Protein AF-A0A9E8MWH6-F1 (afdb_monomer_lite)

Foldseek 3Di:
DDDDDDDDDDDDDDDDDDDDDPPPPPPPPPVPLPCCVVLDPPADALDDDDPVFPRNKHWDQAQVHPVVSVVVQVVQCVVCVVVVHDRFNETEIDDPVLGQPDWDDDPSRHIYHYNSVVVVVVVVVVVVVVPPPDDDPPDPPDD

Organism: NCBI:txid2980107

Radius of gyration: 21.12 Å; chains: 1; bounding box: 57×51×48 Å

Secondary structure (DSSP, 8-state):
-----------------------------GGGS--GGGG-TT--TT-B--TTS-TT-EEES-SSSHHHHHHHHHHHHHHHHHTT-PPPPEEEEE-TTS----EEEETTTEEEEEHHHHHHHHHHHHHTTSS--S---------

pLDDT: mean 70.82, std 21.41, range [34.12, 95.38]

Structure (mmCIF, N/CA/C/O backbone):
data_AF-A0A9E8MWH6-F1
#
_entry.id   AF-A0A9E8MWH6-F1
#
loop_
_atom_site.group_PDB
_atom_site.id
_atom_site.type_symbol
_atom_site.label_atom_id
_atom_site.label_alt_id
_atom_site.label_comp_id
_atom_site.label_asym_id
_atom_site.label_entity_id
_atom_site.label_seq_id
_atom_site.pdbx_PDB_ins_code
_atom_site.Cartn_x
_atom_site.Cartn_y
_atom_site.Cartn_z
_atom_site.occupancy
_atom_site.B_iso_or_equiv
_atom_site.auth_seq_id
_atom_site.auth_comp_id
_atom_site.auth_asym_id
_atom_site.auth_atom_id
_atom_site.pdbx_PDB_model_num
ATOM 1 N N . MET A 1 1 ? -45.956 -26.053 -21.101 1.00 41.81 1 MET A N 1
ATOM 2 C CA . MET A 1 1 ? -44.596 -25.684 -21.552 1.00 41.81 1 MET A CA 1
ATOM 3 C C . MET A 1 1 ? -44.661 -24.277 -22.126 1.00 41.81 1 MET A C 1
ATOM 5 O O . MET A 1 1 ? -45.476 -24.113 -23.020 1.00 41.81 1 MET A O 1
ATOM 9 N N . PHE A 1 2 ? -43.825 -23.358 -21.596 1.00 51.50 2 PHE A N 1
ATOM 10 C CA . PHE A 1 2 ? -43.509 -21.974 -22.045 1.00 51.50 2 PHE A CA 1
ATOM 11 C C . PHE A 1 2 ? -44.711 -21.006 -22.147 1.00 51.50 2 PHE A C 1
ATOM 13 O O . PHE A 1 2 ? -45.752 -21.386 -22.651 1.00 51.50 2 PHE A O 1
ATOM 20 N N . THR A 1 3 ? -44.757 -19.763 -21.656 1.00 47.53 3 THR A N 1
ATOM 21 C CA . THR A 1 3 ? -43.844 -18.628 -21.349 1.00 47.53 3 THR A CA 1
ATOM 22 C C . THR A 1 3 ? -44.750 -17.590 -20.629 1.00 47.53 3 THR A C 1
ATOM 24 O O . THR A 1 3 ? -45.963 -17.685 -20.761 1.00 47.53 3 THR A O 1
ATOM 27 N N . GLY A 1 4 ? -44.347 -16.561 -19.886 1.00 52.53 4 GLY A N 1
ATOM 28 C CA . GLY A 1 4 ? -43.085 -15.862 -19.701 1.00 52.53 4 GLY A CA 1
ATOM 29 C C . GLY A 1 4 ? -43.303 -14.704 -18.705 1.00 52.53 4 GLY A C 1
ATOM 30 O O . GLY A 1 4 ? -44.433 -14.316 -18.411 1.00 52.53 4 GLY A O 1
ATOM 31 N N . LEU A 1 5 ? -42.197 -14.215 -18.155 1.00 63.75 5 LEU A N 1
ATOM 32 C CA . LEU A 1 5 ? -42.084 -13.164 -17.143 1.00 63.75 5 LEU A CA 1
ATOM 33 C C . LEU A 1 5 ? -42.105 -11.769 -17.803 1.00 63.75 5 LEU A C 1
ATOM 35 O O . LEU A 1 5 ? -41.472 -11.600 -18.842 1.00 63.75 5 LEU A O 1
ATOM 39 N N . LEU A 1 6 ? -42.711 -10.757 -17.171 1.00 58.94 6 LEU A N 1
ATOM 40 C CA . LEU A 1 6 ? -42.321 -9.355 -17.387 1.00 58.94 6 LEU A CA 1
ATOM 41 C C . LEU A 1 6 ? -42.614 -8.524 -16.126 1.00 58.94 6 LEU A C 1
ATOM 43 O O . LEU A 1 6 ? -43.741 -8.098 -15.894 1.00 58.94 6 LEU A O 1
ATOM 47 N N . ALA A 1 7 ? -41.596 -8.319 -15.291 1.00 59.44 7 ALA A N 1
ATOM 48 C CA . ALA A 1 7 ? -41.631 -7.328 -14.220 1.00 59.44 7 ALA A CA 1
ATOM 49 C C . ALA A 1 7 ? -41.009 -6.029 -14.755 1.00 59.44 7 ALA A C 1
ATOM 51 O O . ALA A 1 7 ? -39.822 -5.994 -15.074 1.00 59.44 7 ALA A O 1
ATOM 52 N N . MET A 1 8 ? -41.820 -4.978 -14.897 1.00 60.44 8 MET A N 1
ATOM 53 C CA . MET A 1 8 ? -41.352 -3.627 -15.216 1.00 60.44 8 MET A CA 1
ATOM 54 C C . MET A 1 8 ? -40.751 -3.000 -13.957 1.00 60.44 8 MET A C 1
ATOM 56 O O . MET A 1 8 ? -41.469 -2.692 -13.009 1.00 60.44 8 MET A O 1
ATOM 60 N N . ALA A 1 9 ? -39.433 -2.806 -13.954 1.00 63.12 9 ALA A N 1
ATOM 61 C CA . ALA A 1 9 ? -38.762 -1.946 -12.990 1.00 63.12 9 ALA A CA 1
ATOM 62 C C . ALA A 1 9 ? -38.887 -0.490 -13.465 1.00 63.12 9 ALA A C 1
ATOM 64 O O . ALA A 1 9 ? -38.355 -0.123 -14.512 1.00 63.12 9 ALA A O 1
ATOM 65 N N . THR A 1 10 ? -39.618 0.338 -12.723 1.00 57.28 10 THR A N 1
ATOM 66 C CA . THR A 1 10 ? -39.636 1.790 -12.923 1.00 57.28 10 THR A CA 1
ATOM 67 C C . THR A 1 10 ? -38.414 2.395 -12.242 1.00 57.28 10 THR A C 1
ATOM 69 O O . THR A 1 10 ? -38.295 2.337 -11.019 1.00 57.28 10 THR A O 1
ATOM 72 N N . PHE A 1 11 ? -37.506 2.982 -13.020 1.00 63.00 11 PHE A N 1
ATOM 73 C CA . PHE A 1 11 ? -36.433 3.813 -12.482 1.00 63.00 11 PHE A CA 1
ATOM 74 C C . PHE A 1 11 ? -37.028 5.154 -12.035 1.00 63.00 11 PHE A C 1
ATOM 76 O O . PHE A 1 11 ? -37.511 5.926 -12.863 1.00 63.00 11 PHE A O 1
ATOM 83 N N . PHE A 1 12 ? -37.015 5.428 -10.730 1.00 53.59 12 PHE A N 1
ATOM 84 C CA . PHE A 1 12 ? -37.218 6.781 -10.220 1.00 53.59 12 PHE A CA 1
ATOM 85 C C . PHE A 1 12 ? -35.949 7.588 -10.513 1.00 53.59 12 PHE A C 1
ATOM 87 O O . PHE A 1 12 ? -34.872 7.263 -10.019 1.00 53.59 12 PHE A O 1
ATOM 94 N N . SER A 1 13 ? -36.075 8.617 -11.348 1.00 42.00 13 SER A N 1
ATOM 95 C CA . SER A 1 13 ? -35.039 9.630 -11.538 1.00 42.00 13 SER A CA 1
ATOM 96 C C . SER A 1 13 ? -35.136 10.612 -10.371 1.00 42.00 13 SER A C 1
ATOM 98 O O . SER A 1 13 ? -36.096 11.376 -10.301 1.00 42.00 13 SER A O 1
ATOM 100 N N . CYS A 1 14 ? -34.183 10.582 -9.438 1.00 42.25 14 CYS A N 1
ATOM 101 C CA . CYS A 1 14 ? -34.031 11.649 -8.447 1.00 42.25 14 CYS A CA 1
ATOM 102 C C . CYS A 1 14 ? -33.482 12.892 -9.158 1.00 42.25 14 CYS A C 1
ATOM 104 O O . CYS A 1 14 ? -32.347 12.877 -9.630 1.00 42.25 14 CYS A O 1
ATOM 106 N N . SER A 1 15 ? -34.288 13.952 -9.261 1.00 49.56 15 SER A N 1
ATOM 107 C CA . SER A 1 15 ? -33.778 15.292 -9.548 1.00 49.56 15 SER A CA 1
ATOM 108 C C . SER A 1 15 ? -33.135 15.826 -8.275 1.00 49.56 15 SER A C 1
ATOM 110 O O . SER A 1 15 ? -33.813 15.938 -7.254 1.00 49.56 15 SER A O 1
ATOM 112 N N . ASN A 1 16 ? -31.844 16.130 -8.327 1.00 42.22 16 ASN A N 1
ATOM 113 C CA . ASN A 1 16 ? -31.179 16.830 -7.240 1.00 42.22 16 ASN A CA 1
ATOM 114 C C . ASN A 1 16 ? -31.405 18.330 -7.455 1.00 42.22 16 ASN A C 1
ATOM 116 O O . ASN A 1 16 ? -30.918 18.887 -8.437 1.00 42.22 16 ASN A O 1
ATOM 120 N N . GLU A 1 17 ? -32.194 18.950 -6.580 1.00 46.94 17 GLU A N 1
ATOM 121 C CA . GLU A 1 17 ? -32.154 20.397 -6.382 1.00 46.94 17 GLU A CA 1
ATOM 122 C C . GLU A 1 17 ? -30.800 20.738 -5.745 1.00 46.94 17 GLU A C 1
ATOM 124 O O . GLU A 1 17 ? -30.326 20.045 -4.843 1.00 46.94 17 GLU A O 1
ATOM 129 N N . GLU A 1 18 ? -30.138 21.747 -6.301 1.00 48.38 18 GLU A N 1
ATOM 130 C CA . GLU A 1 18 ? -28.810 22.204 -5.905 1.00 48.38 18 GLU A CA 1
ATOM 131 C C . GLU A 1 18 ? -28.882 22.873 -4.523 1.00 48.38 18 GLU A C 1
ATOM 133 O O . GLU A 1 18 ? -29.348 24.004 -4.394 1.00 48.38 18 GLU A O 1
ATOM 138 N N . GLU A 1 19 ? -28.405 22.183 -3.486 1.00 40.81 19 GLU A N 1
ATOM 139 C CA . GLU A 1 19 ? -27.932 22.832 -2.263 1.00 40.81 19 GLU A CA 1
ATOM 140 C C . GLU A 1 19 ? -26.406 22.932 -2.328 1.00 40.81 19 GLU A C 1
ATOM 142 O O . GLU A 1 19 ? -25.675 21.944 -2.250 1.00 40.81 19 GLU A O 1
ATOM 147 N N . ASP A 1 20 ? -25.960 24.167 -2.530 1.00 35.25 20 ASP A N 1
ATOM 148 C CA . ASP A 1 20 ? -24.577 24.613 -2.638 1.00 35.25 20 ASP A CA 1
ATOM 149 C C . ASP A 1 20 ? -23.868 24.415 -1.283 1.00 35.25 20 ASP A C 1
ATOM 151 O O . ASP A 1 20 ? -23.942 25.253 -0.379 1.00 35.25 20 ASP A O 1
ATOM 155 N N . MET A 1 21 ? -23.233 23.256 -1.092 1.00 34.19 21 MET A N 1
ATOM 156 C CA . MET A 1 21 ? -22.397 22.995 0.077 1.00 34.19 21 MET A CA 1
ATOM 157 C C . MET A 1 21 ? -20.952 23.314 -0.290 1.00 34.19 21 MET A C 1
ATOM 159 O O . MET A 1 21 ? -20.282 22.549 -0.978 1.00 34.19 21 MET A O 1
ATOM 163 N N . VAL A 1 22 ? -20.486 24.469 0.181 1.00 37.59 22 VAL A N 1
ATOM 164 C CA . VAL A 1 22 ? -19.090 24.905 0.111 1.00 37.59 22 VAL A CA 1
ATOM 165 C C . VAL A 1 22 ? -18.204 23.803 0.701 1.00 37.59 22 VAL A C 1
ATOM 167 O O . VAL A 1 22 ? -18.131 23.635 1.920 1.00 37.59 22 VAL A O 1
ATOM 170 N N . VAL A 1 23 ? -17.545 23.025 -0.159 1.00 39.03 23 VAL A N 1
ATOM 171 C CA . VAL A 1 23 ? -16.512 22.078 0.259 1.00 39.03 23 VAL A CA 1
ATOM 172 C C . VAL A 1 23 ? -15.286 22.912 0.598 1.00 39.03 23 VAL A C 1
ATOM 174 O O . VAL A 1 23 ? -14.520 23.306 -0.280 1.00 39.03 23 VAL A O 1
ATOM 177 N N . GLU A 1 24 ? -15.112 23.226 1.882 1.00 35.12 24 GLU A N 1
ATOM 178 C CA . GLU A 1 24 ? -13.822 23.705 2.355 1.00 35.12 24 GLU A CA 1
ATOM 179 C C . GLU A 1 24 ? -12.770 22.650 2.012 1.00 35.12 24 GLU A C 1
ATOM 181 O O . GLU A 1 24 ? -12.822 21.500 2.467 1.00 35.12 24 GLU A O 1
ATOM 186 N N . GLU A 1 25 ? -11.825 23.072 1.178 1.00 39.16 25 GLU A N 1
ATOM 187 C CA . GLU A 1 25 ? -10.599 22.376 0.832 1.00 39.16 25 GLU A CA 1
ATOM 188 C C . GLU A 1 25 ? -9.771 22.230 2.116 1.00 39.16 25 GLU A C 1
ATOM 190 O O . GLU A 1 25 ? -8.865 23.007 2.425 1.00 39.16 25 GLU A O 1
ATOM 195 N N . ASN A 1 26 ? -10.151 21.248 2.934 1.00 36.28 26 ASN A N 1
ATOM 196 C CA . ASN A 1 26 ? -9.404 20.859 4.110 1.00 36.28 26 ASN A CA 1
ATOM 197 C C . ASN A 1 26 ? -8.065 20.329 3.610 1.00 36.28 26 ASN A C 1
ATOM 199 O O . ASN A 1 26 ? -7.946 19.176 3.193 1.00 36.28 26 ASN A O 1
ATOM 203 N N . ASN A 1 27 ? -7.062 21.204 3.643 1.00 39.31 27 ASN A N 1
ATOM 204 C CA . ASN A 1 27 ? -5.659 20.843 3.676 1.00 39.31 27 ASN A CA 1
ATOM 205 C C . ASN A 1 27 ? -5.490 19.834 4.815 1.00 39.31 27 ASN A C 1
ATOM 207 O O . ASN A 1 27 ? -5.332 20.207 5.978 1.00 39.31 27 ASN A O 1
ATOM 211 N N . VAL A 1 28 ? -5.592 18.543 4.491 1.00 42.50 28 VAL A N 1
ATOM 212 C CA . VAL A 1 28 ? -5.255 17.466 5.412 1.00 42.50 28 VAL A CA 1
ATOM 213 C C . VAL A 1 28 ? -3.755 17.585 5.623 1.00 42.50 28 VAL A C 1
ATOM 215 O O . VAL A 1 28 ? -2.955 17.126 4.810 1.00 42.50 28 VAL A O 1
ATOM 218 N N . SER A 1 29 ? -3.376 18.291 6.687 1.00 34.16 29 SER A N 1
ATOM 219 C CA . SER A 1 29 ? -2.002 18.350 7.153 1.00 34.16 29 SER A CA 1
ATOM 220 C C . SER A 1 29 ? -1.469 16.925 7.248 1.00 34.16 29 SER A C 1
ATOM 222 O O . SER A 1 29 ? -2.109 16.055 7.844 1.00 34.16 29 SER A O 1
ATOM 224 N N . ALA A 1 30 ? -0.274 16.704 6.702 1.00 43.47 30 ALA A N 1
ATOM 225 C CA . ALA A 1 30 ? 0.479 15.461 6.855 1.00 43.47 30 ALA A CA 1
ATOM 226 C C . ALA A 1 30 ? 0.673 15.052 8.337 1.00 43.47 30 ALA A C 1
ATOM 228 O O . ALA A 1 30 ? 1.012 13.913 8.615 1.00 43.47 30 ALA A O 1
ATOM 229 N N . ASP A 1 31 ? 0.379 15.938 9.293 1.00 34.12 31 ASP A N 1
ATOM 230 C CA . ASP A 1 31 ? 0.298 15.657 10.734 1.00 34.12 31 ASP A CA 1
ATOM 231 C C . ASP A 1 31 ? -0.839 14.709 11.150 1.00 34.12 31 ASP A C 1
ATOM 233 O O . ASP A 1 31 ? -0.837 14.203 12.269 1.00 34.12 31 ASP A O 1
ATOM 237 N N . LYS A 1 32 ? -1.822 14.452 10.278 1.00 39.38 32 LYS A N 1
ATOM 238 C CA . LYS A 1 32 ? -2.83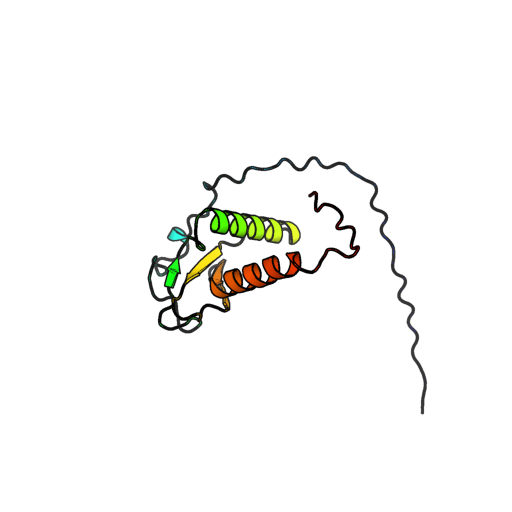1 13.399 10.487 1.00 39.38 32 LYS A CA 1
ATOM 239 C C . LYS A 1 32 ? -2.525 12.123 9.708 1.00 39.38 32 LYS A C 1
ATOM 241 O O . LYS A 1 32 ? -3.402 11.266 9.578 1.00 39.38 32 LYS A O 1
ATOM 246 N N . LEU A 1 33 ? -1.290 11.977 9.217 1.00 43.41 33 LEU A N 1
ATOM 247 C CA . LEU A 1 33 ? -0.731 10.657 8.964 1.00 43.41 33 LEU A CA 1
ATOM 248 C C . LEU A 1 33 ? -0.727 9.954 10.310 1.00 43.41 33 LEU A C 1
ATOM 250 O O . LEU A 1 33 ? 0.089 10.249 11.177 1.00 43.41 33 LEU A O 1
ATOM 254 N N . TYR A 1 34 ? -1.749 9.123 10.505 1.00 48.69 34 TYR A N 1
ATOM 255 C CA . TYR A 1 34 ? -1.892 8.251 11.653 1.00 48.69 34 TYR A CA 1
ATOM 256 C C . TYR A 1 34 ? -0.517 7.707 12.035 1.00 48.69 34 TYR A C 1
ATOM 258 O O . TYR A 1 34 ? 0.259 7.326 11.159 1.00 48.69 34 TYR A O 1
ATOM 266 N N . ASP A 1 35 ? -0.227 7.689 13.331 1.00 47.97 35 ASP A N 1
ATOM 267 C CA . ASP A 1 35 ? 0.952 7.040 13.882 1.00 47.97 35 ASP A CA 1
ATOM 268 C C . ASP A 1 35 ? 0.855 5.536 13.588 1.00 47.97 35 ASP A C 1
ATOM 270 O O . ASP A 1 35 ? 0.406 4.745 14.410 1.00 47.97 35 ASP A O 1
ATOM 274 N N . ILE A 1 36 ? 1.185 5.138 12.360 1.00 49.03 36 ILE A N 1
ATOM 275 C CA . ILE A 1 36 ? 1.185 3.750 11.912 1.00 49.03 36 ILE A CA 1
ATOM 276 C C . ILE A 1 36 ? 2.338 2.993 12.611 1.00 49.03 36 ILE A C 1
ATOM 278 O O . ILE A 1 36 ? 2.271 1.773 12.736 1.00 49.03 36 ILE A O 1
ATOM 282 N N . HIS A 1 37 ? 3.312 3.693 13.219 1.00 45.41 37 HIS A N 1
ATOM 283 C CA . HIS A 1 37 ? 4.228 3.068 14.179 1.00 45.41 37 HIS A CA 1
ATOM 284 C C . HIS A 1 37 ? 3.499 2.552 15.430 1.00 45.41 37 HIS A C 1
ATOM 286 O O . HIS A 1 37 ? 3.939 1.569 16.019 1.00 45.41 37 HIS A O 1
ATOM 292 N N . SER A 1 38 ? 2.353 3.133 15.799 1.00 49.28 38 SER A N 1
ATOM 293 C CA . SER A 1 38 ? 1.476 2.606 16.853 1.00 49.28 38 SER A CA 1
ATOM 294 C C . SER A 1 38 ? 0.661 1.377 16.410 1.00 49.28 38 SER A C 1
ATOM 296 O O . SER A 1 38 ? 0.130 0.657 17.254 1.00 49.28 38 SER A O 1
ATOM 298 N N . PHE A 1 39 ? 0.561 1.090 15.101 1.00 53.19 39 PHE A N 1
ATOM 299 C CA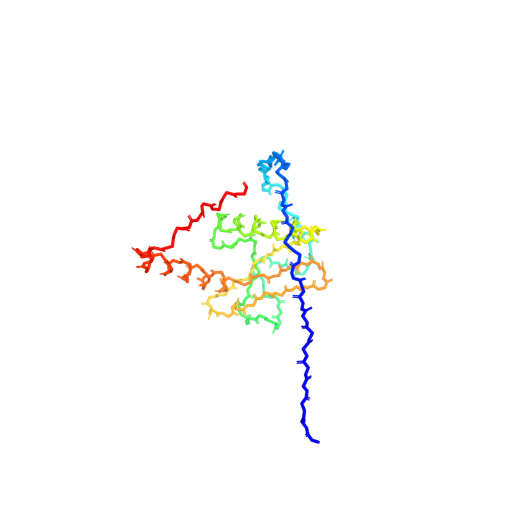 . PHE A 1 39 ? -0.325 0.039 14.571 1.00 53.19 39 PHE A CA 1
ATOM 300 C C . PHE A 1 39 ? 0.215 -1.387 14.694 1.00 53.19 39 PHE A C 1
ATOM 302 O O . PHE A 1 39 ? -0.545 -2.346 14.507 1.00 53.19 39 PHE A O 1
ATOM 309 N N . ASN A 1 40 ? 1.492 -1.572 15.035 1.00 50.50 40 ASN A N 1
ATOM 310 C CA . ASN A 1 40 ? 2.000 -2.884 15.415 1.00 50.50 40 ASN A CA 1
ATOM 311 C C . ASN A 1 40 ? 3.404 -2.834 16.018 1.00 50.50 40 ASN A C 1
ATOM 313 O O . ASN A 1 40 ? 4.327 -2.373 15.355 1.00 50.50 40 ASN A O 1
ATOM 317 N N . ASP A 1 41 ? 3.614 -3.488 17.163 1.00 53.84 41 ASP A N 1
ATOM 318 C CA . ASP A 1 41 ? 4.962 -3.831 17.653 1.00 53.84 41 ASP A CA 1
ATOM 319 C C . ASP A 1 41 ? 5.744 -4.751 16.676 1.00 53.84 41 ASP A C 1
ATOM 321 O O . ASP A 1 41 ? 6.952 -4.959 16.837 1.00 53.84 41 ASP A O 1
ATOM 325 N N . GLY A 1 42 ? 5.075 -5.320 15.660 1.00 55.88 42 GLY A N 1
ATOM 326 C CA . GLY A 1 42 ? 5.647 -6.251 14.683 1.00 55.88 42 GLY A CA 1
ATOM 327 C C . GLY A 1 42 ? 5.993 -5.684 13.300 1.00 55.88 42 GLY A C 1
ATOM 328 O O . GLY A 1 42 ? 6.825 -6.282 12.622 1.00 55.88 42 GLY A O 1
ATOM 329 N N . LEU A 1 43 ? 5.412 -4.556 12.870 1.00 63.41 43 LEU A N 1
ATOM 330 C CA . LEU A 1 43 ? 5.677 -3.983 11.543 1.00 63.41 43 LEU A CA 1
ATOM 331 C C . LEU A 1 43 ? 6.829 -2.993 11.643 1.00 63.41 43 LEU A C 1
ATOM 333 O O . LEU A 1 43 ? 6.691 -1.886 12.162 1.00 63.41 43 LEU A O 1
ATOM 337 N N . LYS A 1 44 ? 7.992 -3.418 11.157 1.00 67.25 44 LYS A N 1
ATOM 338 C CA . LYS A 1 44 ? 9.181 -2.575 11.093 1.00 67.25 44 LYS A CA 1
ATOM 339 C C . LYS A 1 44 ? 9.444 -2.187 9.653 1.00 67.25 44 LYS A C 1
ATOM 341 O O . LYS A 1 44 ? 9.337 -3.016 8.749 1.00 67.25 44 LYS A O 1
ATOM 346 N N . ASP A 1 45 ? 9.816 -0.931 9.472 1.00 73.00 45 ASP A N 1
ATOM 347 C CA . ASP A 1 45 ? 10.319 -0.441 8.198 1.00 73.00 45 ASP A CA 1
ATOM 348 C C . ASP A 1 45 ? 11.431 -1.365 7.676 1.00 73.00 45 ASP A C 1
ATOM 350 O O . ASP A 1 45 ? 12.269 -1.843 8.452 1.00 73.00 45 ASP A O 1
ATOM 354 N N . CYS A 1 46 ? 11.381 -1.672 6.380 1.00 77.06 46 CYS A N 1
ATOM 355 C CA . CYS A 1 46 ? 12.302 -2.571 5.685 1.00 77.06 46 CYS A CA 1
ATOM 356 C C . CYS A 1 46 ? 12.333 -4.028 6.202 1.00 77.06 46 CYS A C 1
ATOM 358 O O . CYS A 1 46 ? 13.295 -4.755 5.940 1.00 77.06 46 CYS A O 1
ATOM 360 N N . SER A 1 47 ? 11.309 -4.485 6.932 1.00 77.00 47 SER A N 1
ATOM 361 C CA . SER A 1 47 ? 11.197 -5.881 7.382 1.00 77.00 47 SER A CA 1
ATOM 362 C C . SER A 1 47 ? 10.260 -6.719 6.511 1.00 77.00 47 SER A C 1
ATOM 364 O O . SER A 1 47 ? 9.299 -6.201 5.942 1.00 77.00 47 SER A O 1
ATOM 366 N N . TYR A 1 48 ? 10.544 -8.025 6.433 1.00 86.00 48 TYR A N 1
ATOM 367 C CA . TYR A 1 48 ? 9.622 -9.011 5.868 1.00 86.00 48 TYR A CA 1
ATOM 368 C C . TYR A 1 48 ? 8.287 -8.990 6.617 1.00 86.00 48 TYR A C 1
ATOM 370 O O . TYR A 1 48 ? 8.267 -8.938 7.847 1.00 86.00 48 TYR A O 1
ATOM 378 N N . ILE A 1 49 ? 7.190 -9.072 5.865 1.00 87.88 49 ILE A N 1
ATOM 379 C CA . ILE A 1 49 ? 5.833 -8.908 6.390 1.00 87.88 49 ILE A CA 1
ATOM 380 C C . ILE A 1 49 ? 5.256 -10.259 6.823 1.00 87.88 49 ILE A C 1
ATOM 382 O O . ILE A 1 49 ? 5.162 -10.547 8.013 1.00 87.88 49 ILE A O 1
ATOM 386 N N . ASP A 1 50 ? 4.854 -11.089 5.856 1.00 89.25 50 ASP A N 1
ATOM 387 C CA . ASP A 1 50 ? 4.278 -12.417 6.060 1.00 89.25 50 ASP A CA 1
ATOM 388 C C . ASP A 1 50 ? 4.181 -13.195 4.731 1.00 89.25 50 ASP A C 1
ATOM 390 O O . ASP A 1 50 ? 4.577 -12.715 3.669 1.00 89.25 50 ASP A O 1
ATOM 394 N N . ASN A 1 51 ? 3.611 -14.403 4.792 1.00 90.19 51 ASN A N 1
ATOM 395 C CA . ASN A 1 51 ? 3.512 -15.328 3.659 1.00 90.19 51 ASN A CA 1
ATOM 396 C C . ASN A 1 51 ? 2.469 -14.938 2.590 1.00 90.19 51 ASN A C 1
ATOM 398 O O . ASN A 1 51 ? 2.301 -15.681 1.624 1.00 90.19 51 ASN A O 1
ATOM 402 N N . ASN A 1 52 ? 1.736 -13.834 2.761 1.00 89.50 52 ASN A N 1
ATOM 403 C CA . ASN A 1 52 ? 0.817 -13.311 1.747 1.00 89.50 52 ASN A CA 1
ATOM 404 C C . ASN A 1 52 ? 1.523 -12.391 0.738 1.00 89.50 52 ASN A C 1
ATOM 406 O O . ASN A 1 52 ? 0.915 -11.994 -0.260 1.00 89.50 52 ASN A O 1
ATOM 410 N N . TRP A 1 53 ? 2.787 -12.059 1.003 1.00 91.50 53 TRP A N 1
ATOM 411 C CA . TRP A 1 53 ? 3.649 -11.250 0.152 1.00 91.50 53 TRP A CA 1
ATOM 412 C C . TRP A 1 53 ? 4.828 -12.079 -0.364 1.00 91.50 53 TRP A C 1
ATOM 414 O O . TRP A 1 53 ? 5.108 -13.178 0.124 1.00 91.50 53 TRP A O 1
ATOM 424 N N . GLY A 1 54 ? 5.536 -11.567 -1.374 1.00 90.44 54 GLY A N 1
ATOM 425 C CA . GLY A 1 54 ? 6.788 -12.181 -1.809 1.00 90.44 54 GLY A CA 1
ATOM 426 C C . GLY A 1 54 ? 7.814 -12.242 -0.676 1.00 90.44 54 GLY A C 1
ATOM 427 O O . GLY A 1 54 ? 7.818 -11.417 0.231 1.00 90.44 54 GLY A O 1
ATOM 428 N N . GLN A 1 55 ? 8.732 -13.208 -0.737 1.00 89.12 55 GLN A N 1
ATOM 429 C CA . GLN A 1 55 ? 9.715 -13.441 0.335 1.00 89.12 55 GLN A CA 1
ATOM 430 C C . GLN A 1 55 ? 10.661 -12.257 0.588 1.00 89.12 55 GLN A C 1
ATOM 432 O O . GLN A 1 55 ? 11.232 -12.146 1.668 1.00 89.12 55 GLN A O 1
ATOM 437 N N . ASN A 1 56 ? 10.824 -11.384 -0.406 1.00 89.56 56 ASN A N 1
ATOM 438 C CA . ASN A 1 56 ? 11.648 -10.180 -0.318 1.00 89.56 56 ASN A CA 1
ATOM 439 C C . ASN A 1 56 ? 10.810 -8.911 -0.130 1.00 89.56 56 ASN A C 1
ATOM 441 O O . ASN A 1 56 ? 11.369 -7.816 -0.100 1.00 89.56 56 ASN A O 1
ATOM 445 N N . ALA A 1 57 ? 9.486 -9.050 -0.047 1.00 91.88 57 ALA A N 1
ATOM 446 C CA . ALA A 1 57 ? 8.604 -7.920 0.120 1.00 91.88 57 ALA A CA 1
ATOM 447 C C . ALA A 1 57 ? 8.768 -7.339 1.521 1.00 91.88 57 ALA A C 1
ATOM 449 O O . ALA A 1 57 ? 8.791 -8.072 2.517 1.00 91.88 57 ALA A O 1
ATOM 450 N N . TYR A 1 58 ? 8.874 -6.021 1.580 1.00 90.12 58 TYR A N 1
ATOM 451 C CA . TYR A 1 58 ? 9.074 -5.297 2.817 1.00 90.12 58 TYR A CA 1
ATOM 452 C C . TYR A 1 58 ? 8.117 -4.126 2.943 1.00 90.12 58 TYR A C 1
ATOM 454 O O . TYR A 1 5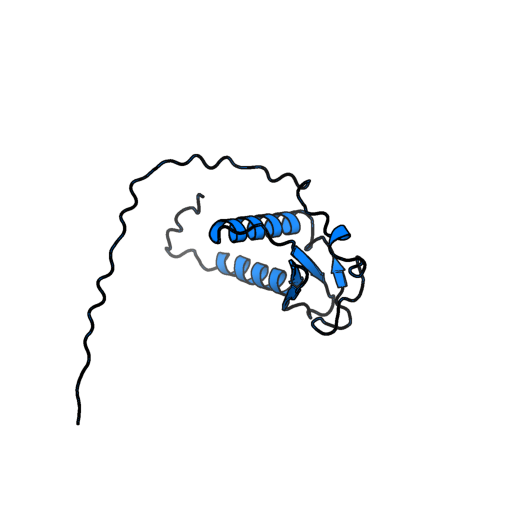8 ? 7.581 -3.592 1.972 1.00 90.12 58 TYR A O 1
ATOM 462 N N . TYR A 1 59 ? 7.907 -3.761 4.193 1.00 86.25 59 TYR A N 1
ATOM 463 C CA . TYR A 1 59 ? 7.037 -2.680 4.600 1.00 86.25 59 TYR A CA 1
ATOM 464 C C . TYR A 1 59 ? 7.732 -1.310 4.492 1.00 86.25 59 TYR A C 1
ATOM 466 O O . TYR A 1 59 ? 8.878 -1.194 4.924 1.00 86.25 59 TYR A O 1
ATOM 474 N N . ASP A 1 60 ? 7.026 -0.288 3.992 1.00 85.50 60 ASP A N 1
ATOM 475 C CA . ASP A 1 60 ? 7.445 1.127 3.980 1.00 85.50 60 ASP A CA 1
ATOM 476 C C . ASP A 1 60 ? 6.217 2.057 4.151 1.00 85.50 60 ASP A C 1
ATOM 478 O O . ASP A 1 60 ? 5.075 1.718 3.821 1.00 85.50 60 ASP A O 1
ATOM 482 N N . TYR A 1 61 ? 6.449 3.267 4.653 1.00 82.56 61 TYR A N 1
ATOM 483 C CA . TYR A 1 61 ? 5.457 4.342 4.754 1.00 82.56 61 TYR A CA 1
ATOM 484 C C . TYR A 1 61 ? 5.378 5.219 3.498 1.00 82.56 61 TYR A C 1
ATOM 486 O O . TYR A 1 61 ? 4.450 6.021 3.363 1.00 82.56 61 TYR A O 1
ATOM 494 N N . THR A 1 62 ? 6.338 5.093 2.581 1.00 86.50 62 THR A N 1
ATOM 495 C CA . THR A 1 62 ? 6.464 5.952 1.402 1.00 86.50 62 THR A CA 1
ATOM 496 C C . THR A 1 62 ? 6.231 5.180 0.108 1.00 86.50 62 THR A C 1
ATOM 498 O O . THR A 1 62 ? 7.045 4.366 -0.302 1.00 86.50 62 THR A O 1
ATOM 501 N N . MET A 1 63 ? 5.171 5.520 -0.625 1.00 88.62 63 MET A N 1
ATOM 502 C CA . MET A 1 63 ? 4.943 5.013 -1.976 1.00 88.62 63 MET A CA 1
ATOM 503 C C . MET A 1 63 ? 5.799 5.785 -2.980 1.00 88.62 63 MET A C 1
ATOM 505 O O . MET A 1 63 ? 5.401 6.876 -3.369 1.00 88.62 63 MET A O 1
ATOM 509 N N . VAL A 1 64 ? 6.907 5.218 -3.469 1.00 86.25 64 VAL A N 1
ATOM 510 C CA . VAL A 1 64 ? 7.814 5.795 -4.496 1.00 86.25 64 VAL A CA 1
ATOM 511 C C . VAL A 1 64 ? 8.485 7.116 -4.074 1.00 86.25 64 VAL A C 1
ATOM 513 O O . VAL A 1 64 ? 9.709 7.219 -4.079 1.00 86.25 64 VAL A O 1
ATOM 516 N N . ASN A 1 65 ? 7.709 8.147 -3.738 1.00 87.38 65 ASN A N 1
ATOM 517 C CA . ASN A 1 65 ? 8.102 9.364 -3.037 1.00 87.38 65 ASN A CA 1
ATOM 518 C C . ASN A 1 65 ? 6.886 10.009 -2.341 1.00 87.38 65 ASN A C 1
ATOM 520 O O . ASN A 1 65 ? 5.732 9.642 -2.558 1.00 87.38 65 ASN A O 1
ATOM 524 N N . GLN A 1 66 ? 7.143 11.054 -1.551 1.00 87.75 66 GLN A N 1
ATOM 525 C CA . GLN A 1 66 ? 6.119 11.730 -0.751 1.00 87.75 66 GLN A CA 1
ATOM 526 C C . GLN A 1 66 ? 4.913 12.242 -1.559 1.00 87.75 66 GLN A C 1
ATOM 528 O O . GLN A 1 66 ? 3.797 12.281 -1.044 1.00 87.75 66 GLN A O 1
ATOM 533 N N . THR A 1 67 ? 5.099 12.639 -2.821 1.00 89.56 67 THR A N 1
ATOM 534 C CA . THR A 1 67 ? 3.989 13.126 -3.648 1.00 89.56 67 THR A CA 1
ATOM 535 C C . THR A 1 67 ? 2.987 12.012 -3.935 1.00 89.56 67 THR A C 1
ATOM 537 O O . THR A 1 67 ? 1.782 12.229 -3.794 1.00 89.56 67 THR A O 1
ATOM 540 N N . GLN A 1 68 ? 3.459 10.820 -4.309 1.00 88.81 68 GLN A N 1
ATOM 541 C CA . GLN A 1 68 ? 2.568 9.686 -4.570 1.00 88.81 68 GLN A CA 1
ATOM 542 C C . GLN A 1 68 ? 1.975 9.122 -3.276 1.00 88.81 68 GLN A C 1
ATOM 544 O O . GLN A 1 68 ? 0.786 8.805 -3.248 1.00 88.81 68 GLN A O 1
ATOM 549 N N . THR A 1 69 ? 2.751 9.112 -2.192 1.00 89.06 69 THR A N 1
ATOM 550 C CA . THR A 1 69 ? 2.267 8.827 -0.835 1.00 89.06 69 THR A CA 1
ATOM 551 C C . THR A 1 69 ? 1.059 9.691 -0.469 1.00 89.06 69 THR A C 1
ATOM 553 O O . THR A 1 69 ? -0.024 9.177 -0.187 1.00 89.06 69 THR A O 1
ATOM 556 N N . ASN A 1 70 ? 1.205 11.017 -0.550 1.00 89.56 70 ASN A N 1
ATOM 557 C CA . ASN A 1 70 ? 0.137 11.957 -0.209 1.00 89.56 70 ASN A CA 1
ATOM 558 C C . ASN A 1 70 ? -1.077 11.795 -1.126 1.00 89.56 70 ASN A C 1
ATOM 560 O O . ASN A 1 70 ? -2.216 11.873 -0.668 1.00 89.56 70 ASN A O 1
ATOM 564 N N . PHE A 1 71 ? -0.848 11.543 -2.419 1.00 90.31 71 PHE A N 1
ATOM 565 C CA . PHE A 1 71 ? -1.930 11.258 -3.353 1.00 90.31 71 PHE A CA 1
ATOM 566 C C . PHE A 1 71 ? -2.755 10.048 -2.898 1.00 90.31 71 PHE A C 1
ATOM 568 O O . PHE A 1 71 ? -3.976 10.164 -2.796 1.00 90.31 71 PHE A O 1
ATOM 575 N N . LEU A 1 72 ? -2.116 8.918 -2.582 1.00 91.25 72 LEU A N 1
ATOM 576 C CA . LEU A 1 72 ? -2.819 7.707 -2.152 1.00 91.25 72 LEU A CA 1
ATOM 577 C C . LEU A 1 72 ? -3.552 7.899 -0.822 1.00 91.25 72 LEU A C 1
ATOM 579 O O . LEU A 1 72 ? -4.697 7.468 -0.696 1.00 91.25 72 LEU A O 1
ATOM 583 N N . PHE A 1 73 ? -2.960 8.608 0.139 1.00 90.94 73 PHE A N 1
ATOM 584 C CA . PHE A 1 73 ? -3.643 8.925 1.396 1.00 90.94 73 PHE A CA 1
ATOM 585 C C . PHE A 1 73 ? -4.866 9.823 1.205 1.00 90.94 73 PHE A C 1
ATOM 587 O O . PHE A 1 73 ? -5.911 9.591 1.823 1.00 90.94 73 PHE A O 1
ATOM 594 N N . ASN A 1 74 ? -4.782 10.791 0.294 1.00 91.06 74 ASN A N 1
ATOM 595 C CA . ASN A 1 74 ? -5.928 11.612 -0.077 1.00 91.06 74 ASN A CA 1
ATOM 596 C C . ASN A 1 74 ? -7.022 10.777 -0.755 1.00 91.06 74 ASN A C 1
ATOM 598 O O . ASN A 1 74 ? -8.197 10.951 -0.436 1.00 91.06 74 ASN A O 1
ATOM 602 N N . GLN A 1 75 ? -6.664 9.843 -1.645 1.00 91.81 75 GLN A N 1
ATOM 603 C CA . GLN A 1 75 ? -7.645 8.933 -2.248 1.00 91.81 75 GLN A CA 1
ATOM 604 C C . GLN A 1 75 ? -8.317 8.050 -1.197 1.00 91.81 75 GLN A C 1
ATOM 606 O O . GLN A 1 75 ? -9.539 7.944 -1.182 1.00 91.81 75 GLN A O 1
ATOM 611 N N . ASN A 1 76 ? -7.548 7.474 -0.276 1.00 90.38 76 ASN A N 1
ATOM 612 C CA . ASN A 1 76 ? -8.082 6.656 0.809 1.00 90.38 76 ASN A CA 1
ATOM 613 C C . ASN A 1 76 ? -9.060 7.445 1.701 1.00 90.38 76 ASN A C 1
ATOM 615 O O . ASN A 1 76 ? -10.139 6.960 2.034 1.00 90.38 76 ASN A O 1
ATOM 619 N N . THR A 1 77 ? -8.737 8.704 2.006 1.00 91.44 77 THR A N 1
ATOM 620 C CA . THR A 1 77 ? -9.632 9.602 2.755 1.00 91.44 77 THR A CA 1
ATOM 621 C C . THR A 1 77 ? -10.932 9.882 1.997 1.00 91.44 77 THR A C 1
ATOM 623 O O . THR A 1 77 ? -12.012 9.822 2.582 1.00 91.44 77 THR A O 1
ATOM 626 N N . LYS A 1 78 ? -10.853 10.138 0.686 1.00 92.94 78 LYS A N 1
ATOM 627 C CA . LYS A 1 78 ? -12.038 10.339 -0.167 1.00 92.94 78 LYS A CA 1
ATOM 628 C C . LYS A 1 78 ? -12.901 9.082 -0.273 1.00 92.94 78 LYS A C 1
ATOM 630 O O . LYS A 1 78 ? -14.120 9.168 -0.280 1.00 92.94 78 LYS A O 1
ATOM 635 N N . ILE A 1 79 ? -12.288 7.905 -0.345 1.00 89.12 79 ILE A N 1
ATOM 636 C CA . ILE A 1 79 ? -13.024 6.637 -0.365 1.00 89.12 79 ILE A CA 1
ATOM 637 C C . ILE A 1 79 ? -13.758 6.442 0.966 1.00 89.12 79 ILE A C 1
ATOM 639 O O . ILE A 1 79 ? -14.942 6.114 0.972 1.00 89.12 79 ILE A O 1
ATOM 643 N N . ALA A 1 80 ? -13.087 6.692 2.091 1.00 90.44 80 ALA A N 1
ATOM 644 C CA . ALA A 1 80 ? -13.696 6.575 3.410 1.00 90.44 80 ALA A CA 1
ATOM 645 C C . ALA A 1 80 ? -14.917 7.498 3.576 1.00 90.44 80 ALA A C 1
ATOM 647 O O . ALA A 1 80 ? -15.941 7.064 4.108 1.00 90.44 80 ALA A O 1
ATOM 648 N N . SER A 1 81 ? -14.854 8.730 3.053 1.00 92.31 81 SER A N 1
ATOM 649 C CA . SER A 1 81 ? -15.986 9.661 3.113 1.00 92.31 81 SER A CA 1
ATOM 650 C C . SER A 1 81 ? -17.186 9.200 2.283 1.00 92.31 81 SER A C 1
ATOM 652 O O . SER A 1 81 ? -18.314 9.315 2.757 1.00 92.31 81 SER A O 1
ATOM 654 N N . VAL A 1 82 ? -16.969 8.604 1.103 1.00 95.38 82 VAL A N 1
ATOM 655 C CA . VAL A 1 82 ? -18.048 8.031 0.269 1.00 95.38 82 VAL A CA 1
ATOM 656 C C . VAL A 1 82 ? -18.841 6.965 1.027 1.00 95.38 82 VAL A C 1
ATOM 658 O O . VAL A 1 82 ? -20.058 6.875 0.881 1.00 95.38 82 VAL A O 1
ATOM 661 N N . PHE A 1 83 ? -18.168 6.176 1.863 1.00 93.19 83 PHE A N 1
ATOM 662 C CA . PHE A 1 83 ? -18.805 5.129 2.661 1.00 93.19 83 PHE A CA 1
ATOM 663 C C . PHE A 1 83 ? -19.218 5.583 4.066 1.00 93.19 83 PHE A C 1
ATOM 665 O O . PHE A 1 83 ? -19.730 4.770 4.833 1.00 93.19 83 PHE A O 1
ATOM 672 N N . ASN A 1 84 ? -19.024 6.862 4.407 1.00 93.25 84 ASN A N 1
ATOM 673 C CA . ASN A 1 84 ? -19.264 7.414 5.741 1.00 93.25 84 ASN A CA 1
ATOM 674 C C . ASN A 1 84 ? -18.576 6.602 6.861 1.00 93.25 84 ASN A C 1
ATOM 676 O O . ASN A 1 84 ? -19.156 6.336 7.916 1.00 93.25 84 ASN A O 1
ATOM 680 N N . ILE A 1 85 ? -17.335 6.181 6.609 1.00 89.50 85 ILE A N 1
ATOM 681 C CA . ILE A 1 85 ? -16.480 5.474 7.569 1.00 89.50 85 ILE A CA 1
ATOM 682 C C . ILE A 1 85 ? -15.246 6.312 7.903 1.00 89.50 85 ILE A C 1
ATOM 684 O O . ILE A 1 85 ? -14.885 7.246 7.188 1.00 89.50 85 ILE A O 1
ATOM 688 N N . SER A 1 86 ? -14.568 5.972 8.998 1.00 88.81 86 SER A N 1
ATOM 689 C CA . SER A 1 86 ? -13.258 6.551 9.300 1.00 88.81 86 SER A CA 1
ATOM 690 C C . SER A 1 86 ? -12.203 6.068 8.303 1.00 88.81 86 SER A C 1
ATOM 692 O O . SER A 1 86 ? -12.222 4.909 7.888 1.00 88.81 86 SER A O 1
ATOM 694 N N . THR A 1 87 ? -11.263 6.948 7.946 1.00 88.75 87 THR A N 1
ATOM 695 C CA . THR A 1 87 ? -10.128 6.603 7.081 1.00 88.75 87 THR A CA 1
ATOM 696 C C . THR A 1 87 ? -9.341 5.445 7.676 1.00 88.75 87 THR A C 1
ATOM 698 O O . THR A 1 87 ? -8.863 5.530 8.807 1.00 88.75 87 THR A O 1
ATOM 701 N N . VAL A 1 88 ? -9.196 4.371 6.901 1.00 87.69 88 VAL A N 1
ATOM 702 C CA . VAL A 1 88 ? -8.459 3.183 7.329 1.00 87.69 88 VAL A CA 1
ATOM 703 C C . VAL A 1 88 ? -6.958 3.444 7.173 1.00 87.69 88 VAL A C 1
ATOM 705 O O . VAL A 1 88 ? -6.520 3.780 6.072 1.00 87.69 88 VAL A O 1
ATOM 708 N N . PRO A 1 89 ? -6.146 3.290 8.228 1.00 88.12 89 PRO A N 1
ATOM 709 C CA . PRO A 1 89 ? -4.692 3.367 8.142 1.00 88.12 89 PRO A CA 1
ATOM 710 C C . PRO A 1 89 ? -4.163 2.499 7.003 1.00 88.12 89 PRO A C 1
ATOM 712 O O . PRO A 1 89 ? -4.520 1.328 6.877 1.00 88.12 89 PRO A O 1
ATOM 715 N N . THR A 1 90 ? -3.345 3.093 6.144 1.00 87.19 90 THR A N 1
ATOM 716 C CA . THR A 1 90 ? -2.789 2.424 4.969 1.00 87.19 90 THR A CA 1
ATOM 717 C C . THR A 1 90 ? -1.286 2.601 4.979 1.00 87.19 90 THR A C 1
ATOM 719 O O . THR A 1 90 ? -0.796 3.681 5.294 1.00 87.19 90 THR A O 1
ATOM 722 N N . ALA A 1 91 ? -0.570 1.550 4.622 1.00 89.06 91 ALA A N 1
ATOM 723 C CA . ALA A 1 91 ? 0.863 1.578 4.399 1.00 89.06 91 ALA A CA 1
ATOM 724 C C . ALA A 1 91 ? 1.207 0.773 3.150 1.00 89.06 91 ALA A C 1
ATOM 726 O O . ALA A 1 91 ? 0.327 0.155 2.539 1.00 89.06 91 ALA A O 1
ATOM 727 N N . PHE A 1 92 ? 2.474 0.805 2.754 1.00 92.25 92 PHE A N 1
ATOM 728 C CA . PHE A 1 92 ? 2.888 0.322 1.450 1.00 92.25 92 PHE A CA 1
ATOM 729 C C . PHE A 1 92 ? 3.838 -0.859 1.557 1.00 92.25 92 PHE A C 1
ATOM 731 O O . PHE A 1 92 ? 4.559 -1.035 2.540 1.00 92.25 92 PHE A O 1
ATOM 738 N N . VAL A 1 93 ? 3.782 -1.705 0.534 1.00 93.62 93 VAL A N 1
ATOM 739 C CA . VAL A 1 93 ? 4.637 -2.881 0.425 1.00 93.62 93 VAL A CA 1
ATOM 740 C C . VAL A 1 93 ? 5.434 -2.792 -0.854 1.00 93.62 93 VAL A C 1
ATOM 742 O O . VAL A 1 93 ? 4.868 -2.618 -1.934 1.00 93.62 93 VAL A O 1
ATOM 745 N N . HIS A 1 94 ? 6.739 -2.953 -0.711 1.00 93.06 94 HIS A N 1
ATOM 746 C CA . HIS A 1 94 ? 7.714 -2.841 -1.779 1.00 93.06 94 HIS A CA 1
ATOM 747 C C . HIS A 1 94 ? 8.407 -4.172 -1.999 1.00 93.06 94 HIS A C 1
ATOM 749 O O . HIS A 1 94 ? 8.665 -4.917 -1.057 1.00 93.06 94 HIS A O 1
ATOM 755 N N . ASP A 1 95 ? 8.740 -4.457 -3.251 1.00 90.44 95 ASP A N 1
ATOM 756 C CA . ASP A 1 95 ? 9.650 -5.533 -3.612 1.00 90.44 95 ASP A CA 1
ATOM 757 C C . ASP A 1 95 ? 10.336 -5.200 -4.937 1.00 90.44 95 ASP A C 1
ATOM 759 O O . ASP A 1 95 ? 9.730 -4.683 -5.872 1.00 90.44 95 ASP A O 1
ATOM 763 N N . ASN A 1 96 ? 11.604 -5.574 -5.049 1.00 81.69 96 ASN A N 1
ATOM 764 C CA . ASN A 1 96 ? 12.381 -5.420 -6.271 1.00 81.69 96 ASN A CA 1
ATOM 765 C C . ASN A 1 96 ? 12.012 -6.451 -7.351 1.00 81.69 96 ASN A C 1
ATOM 767 O O . ASN A 1 96 ? 12.437 -6.304 -8.497 1.00 81.69 96 ASN A O 1
ATOM 771 N N . SER A 1 97 ? 11.273 -7.513 -7.004 1.00 81.56 97 SER A N 1
ATOM 772 C CA . SER A 1 97 ? 10.941 -8.602 -7.934 1.00 81.56 97 SER A CA 1
ATOM 773 C C . SER A 1 97 ? 9.572 -8.489 -8.618 1.00 81.56 97 SER A C 1
ATOM 775 O O . SER A 1 97 ? 9.236 -9.345 -9.436 1.00 81.56 97 SER A O 1
ATOM 777 N N . GLY A 1 98 ? 8.798 -7.436 -8.336 1.00 81.06 98 GLY A N 1
ATOM 778 C CA . GLY A 1 98 ? 7.467 -7.256 -8.923 1.00 81.06 98 GLY A CA 1
ATOM 779 C C . GLY A 1 98 ? 6.394 -8.168 -8.311 1.00 81.06 98 GLY A C 1
ATOM 780 O O . GLY A 1 98 ? 5.473 -8.602 -9.006 1.00 81.06 98 GLY A O 1
ATOM 781 N N . SER A 1 99 ? 6.548 -8.540 -7.035 1.00 85.88 99 SER A N 1
ATOM 782 C CA . SER A 1 99 ? 5.686 -9.512 -6.347 1.00 85.88 99 SER A CA 1
ATOM 783 C C . SER A 1 99 ? 4.604 -8.884 -5.458 1.00 85.88 99 SER A C 1
ATOM 785 O O . SER A 1 99 ? 3.903 -9.591 -4.734 1.00 85.88 99 SER A O 1
ATOM 787 N N . THR A 1 100 ? 4.426 -7.563 -5.515 1.00 93.69 100 THR A N 1
ATOM 788 C CA . THR A 1 100 ? 3.513 -6.808 -4.641 1.00 93.69 100 THR A CA 1
ATOM 789 C C . THR A 1 100 ? 2.156 -6.531 -5.293 1.00 93.69 100 THR A C 1
ATOM 791 O O . THR A 1 100 ? 1.498 -5.539 -5.000 1.00 93.69 100 THR A O 1
ATOM 794 N N . TYR A 1 101 ? 1.674 -7.423 -6.162 1.00 93.88 101 TYR A N 1
ATOM 795 C CA . TYR A 1 101 ? 0.323 -7.350 -6.739 1.00 93.88 101 TYR A CA 1
ATOM 796 C C . TYR A 1 101 ? -0.760 -7.785 -5.740 1.00 93.88 101 TYR A C 1
ATOM 798 O O . TYR A 1 101 ? -1.530 -8.713 -5.988 1.00 93.88 101 TYR A O 1
ATOM 806 N N . ASN A 1 102 ? -0.808 -7.132 -4.580 1.00 93.56 102 ASN A N 1
ATOM 807 C CA . ASN A 1 102 ? -1.791 -7.416 -3.545 1.00 93.56 102 ASN A CA 1
ATOM 808 C C . ASN A 1 102 ? -2.164 -6.158 -2.744 1.00 93.56 102 ASN A C 1
ATOM 810 O O . ASN A 1 102 ? -1.385 -5.211 -2.632 1.00 93.56 102 ASN A O 1
ATOM 814 N N . ALA A 1 103 ? -3.371 -6.161 -2.186 1.00 94.12 103 ALA A N 1
ATOM 815 C CA . ALA A 1 103 ? -3.842 -5.175 -1.226 1.00 94.12 103 ALA A CA 1
ATOM 816 C C . ALA A 1 103 ? -4.649 -5.910 -0.152 1.00 94.12 103 ALA A C 1
ATOM 818 O O . ALA A 1 103 ? -5.720 -6.450 -0.433 1.00 94.12 103 ALA A O 1
ATOM 819 N N . ILE A 1 104 ? -4.122 -5.963 1.069 1.00 92.62 104 ILE A N 1
ATOM 820 C CA . ILE A 1 104 ? -4.662 -6.811 2.135 1.00 92.62 104 ILE A CA 1
ATOM 821 C C . ILE A 1 104 ? -5.108 -5.939 3.298 1.00 92.62 104 ILE A C 1
ATOM 823 O O . ILE A 1 104 ? -4.335 -5.131 3.809 1.00 92.62 104 ILE A O 1
ATOM 827 N N . SER A 1 105 ? -6.343 -6.150 3.752 1.00 90.69 105 SER A N 1
ATOM 828 C CA . SER A 1 105 ? -6.792 -5.659 5.051 1.00 90.69 105 SER A CA 1
ATOM 829 C C . SER A 1 105 ? -6.436 -6.673 6.132 1.00 90.69 105 SER A C 1
ATOM 831 O O . SER A 1 105 ? -6.796 -7.848 6.046 1.00 90.69 105 SER A O 1
ATOM 833 N N . TYR A 1 106 ? -5.736 -6.211 7.160 1.00 85.88 106 TYR A N 1
ATOM 834 C CA . TYR A 1 106 ? -5.387 -7.014 8.320 1.00 85.88 106 TYR A CA 1
ATOM 835 C C . TYR A 1 106 ? -6.423 -6.815 9.422 1.00 85.88 106 TYR A C 1
ATOM 837 O O . TYR A 1 106 ? -6.927 -5.711 9.627 1.00 85.88 106 TYR A O 1
ATOM 845 N N . GLY A 1 107 ? -6.695 -7.868 10.200 1.00 78.44 107 GLY A N 1
ATOM 846 C CA . GLY A 1 107 ? -7.700 -7.847 11.276 1.00 78.44 107 GLY A CA 1
ATOM 847 C C . GLY A 1 107 ? -7.459 -6.808 12.382 1.00 78.44 107 GLY A C 1
ATOM 848 O O . GLY A 1 107 ? -8.329 -6.585 13.213 1.00 78.44 107 GLY A O 1
ATOM 849 N N . GLN A 1 108 ? -6.298 -6.153 12.376 1.00 78.12 108 GLN A N 1
ATOM 850 C CA . GLN A 1 108 ? -5.928 -5.055 13.272 1.00 78.12 108 GLN A CA 1
ATOM 851 C C . GLN A 1 108 ? -6.367 -3.676 12.744 1.00 78.12 108 GLN A C 1
ATOM 853 O O . GLN A 1 108 ? -6.049 -2.658 13.349 1.00 78.12 108 GLN A O 1
ATOM 858 N N . GLY A 1 109 ? -7.107 -3.632 11.631 1.00 83.38 109 GLY A N 1
ATOM 859 C CA . GLY A 1 109 ? -7.733 -2.410 11.128 1.00 83.38 109 GLY A CA 1
ATOM 860 C C . GLY A 1 109 ? -6.824 -1.538 10.266 1.00 83.38 109 GLY A C 1
ATOM 861 O O . GLY A 1 109 ? -7.044 -0.334 10.204 1.00 83.38 109 GLY A O 1
ATOM 862 N N . TYR A 1 110 ? -5.824 -2.123 9.603 1.00 86.62 110 TYR A N 1
ATOM 863 C CA . TYR A 1 110 ? -4.988 -1.432 8.618 1.00 86.62 110 TYR A CA 1
ATOM 864 C C . TYR A 1 110 ? -4.983 -2.166 7.277 1.00 86.62 110 TYR A C 1
ATOM 866 O O . TYR A 1 110 ? -5.344 -3.345 7.185 1.00 86.62 110 TYR A O 1
ATOM 874 N N . ILE A 1 111 ? -4.565 -1.454 6.236 1.00 89.81 111 ILE A N 1
ATOM 875 C CA . ILE A 1 111 ? -4.395 -1.975 4.884 1.00 89.81 111 ILE A CA 1
ATOM 876 C C . ILE A 1 111 ? -2.918 -1.894 4.508 1.00 89.81 111 ILE A C 1
ATOM 878 O O . ILE A 1 111 ? -2.280 -0.859 4.692 1.00 89.81 111 ILE A O 1
ATOM 882 N N . LEU A 1 112 ? -2.389 -2.977 3.949 1.00 91.81 112 LEU A N 1
ATOM 883 C CA . LEU A 1 112 ? -1.118 -2.962 3.236 1.00 91.81 112 LEU A CA 1
ATOM 884 C C . LEU A 1 112 ? -1.398 -2.980 1.743 1.00 91.81 112 LEU A C 1
ATOM 886 O O . LEU A 1 112 ? -2.094 -3.869 1.249 1.00 91.81 112 LEU A O 1
ATOM 890 N N . PHE A 1 113 ? -0.875 -1.983 1.043 1.00 94.31 113 PHE A N 1
ATOM 891 C CA . PHE A 1 113 ? -1.106 -1.769 -0.375 1.00 94.31 113 PHE A CA 1
ATOM 892 C C . PHE A 1 113 ? 0.202 -1.910 -1.151 1.00 94.31 113 PHE A C 1
ATOM 894 O O . PHE A 1 113 ? 1.166 -1.191 -0.897 1.00 94.31 113 PHE A O 1
ATOM 901 N N . GLY A 1 114 ? 0.246 -2.850 -2.089 1.00 95.19 114 GLY A N 1
ATOM 902 C CA . GLY A 1 114 ? 1.466 -3.154 -2.819 1.00 95.19 114 GLY A CA 1
ATOM 903 C C . GLY A 1 114 ? 1.799 -2.161 -3.933 1.00 95.19 114 GLY A C 1
ATOM 904 O O . GLY A 1 114 ? 0.926 -1.651 -4.643 1.00 95.19 114 GLY A O 1
ATOM 905 N N . GLU A 1 115 ? 3.091 -1.890 -4.087 1.00 94.56 115 GLU A N 1
ATOM 906 C CA . GLU A 1 115 ? 3.637 -0.934 -5.046 1.00 94.56 115 GLU A CA 1
ATOM 907 C C . GLU A 1 115 ? 3.355 -1.313 -6.508 1.00 94.56 115 GLU A C 1
ATOM 909 O O . GLU A 1 115 ? 3.101 -0.440 -7.340 1.00 94.56 115 GLU A O 1
ATOM 914 N N . ASP A 1 116 ? 3.355 -2.598 -6.849 1.00 94.06 116 ASP A N 1
ATOM 915 C CA . ASP A 1 116 ? 3.173 -3.027 -8.237 1.00 94.06 116 ASP A CA 1
ATOM 916 C C . ASP A 1 116 ? 1.766 -2.719 -8.764 1.00 94.06 116 ASP A C 1
ATOM 918 O O . ASP A 1 116 ? 1.617 -2.310 -9.919 1.00 94.06 116 ASP A O 1
ATOM 922 N N . ILE A 1 117 ? 0.743 -2.782 -7.897 1.00 93.81 117 ILE A N 1
ATOM 923 C CA . ILE A 1 117 ? -0.615 -2.319 -8.230 1.00 93.81 117 ILE A CA 1
ATOM 924 C C . ILE A 1 117 ? -0.579 -0.834 -8.607 1.00 93.81 117 ILE A C 1
ATOM 926 O O . 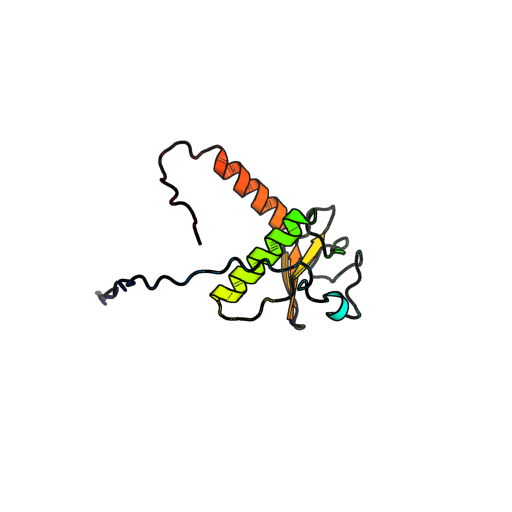ILE A 1 117 ? -1.180 -0.419 -9.601 1.00 93.81 117 ILE A O 1
ATOM 930 N N . TYR A 1 118 ? 0.140 -0.024 -7.825 1.00 92.06 118 TYR A N 1
ATOM 931 C CA . TYR A 1 118 ? 0.276 1.405 -8.089 1.00 92.06 118 TYR A CA 1
ATOM 932 C C . TYR A 1 118 ? 0.983 1.679 -9.420 1.00 92.06 118 TYR A C 1
ATOM 934 O O . TYR A 1 118 ? 0.510 2.480 -10.232 1.00 92.06 118 TYR A O 1
ATOM 942 N N . ARG A 1 119 ? 2.107 1.001 -9.666 1.00 90.56 119 ARG A N 1
ATOM 943 C CA . ARG A 1 119 ? 2.907 1.168 -10.886 1.00 90.56 119 ARG A CA 1
ATOM 944 C C . ARG A 1 119 ? 2.133 0.762 -12.138 1.00 90.56 119 ARG A C 1
ATOM 946 O O . ARG A 1 119 ? 2.202 1.473 -13.141 1.00 90.56 119 ARG A O 1
ATOM 953 N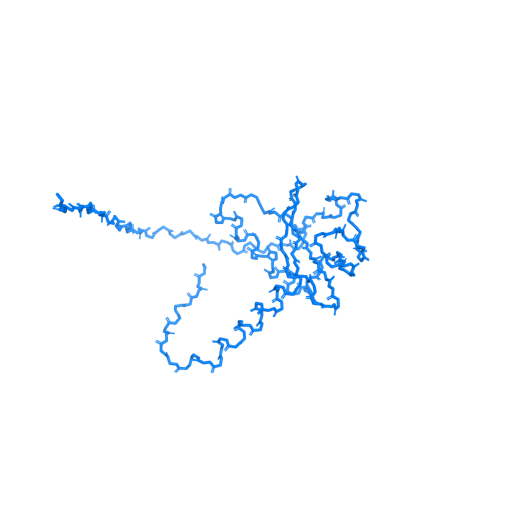 N . GLU A 1 120 ? 1.364 -0.324 -12.080 1.00 91.19 120 GLU A N 1
ATOM 954 C CA . GLU A 1 120 ? 0.511 -0.749 -13.193 1.00 91.19 120 GLU A CA 1
ATOM 955 C C . GLU A 1 120 ? -0.658 0.223 -13.425 1.00 91.19 120 GLU A C 1
ATOM 957 O O . GLU A 1 120 ? -0.985 0.559 -14.566 1.00 91.19 120 GLU A O 1
ATOM 962 N N . ALA A 1 121 ? -1.275 0.739 -12.359 1.00 89.50 121 ALA A N 1
ATOM 963 C CA . ALA A 1 121 ? -2.317 1.755 -12.489 1.00 89.50 121 ALA A CA 1
ATOM 964 C C . ALA A 1 121 ? -1.778 3.035 -13.151 1.00 89.50 121 ALA A C 1
ATOM 966 O O . ALA A 1 121 ? -2.433 3.612 -14.024 1.00 89.50 121 ALA A O 1
ATOM 967 N N . LEU A 1 122 ? -0.561 3.455 -12.789 1.00 87.00 122 LEU A N 1
ATOM 968 C CA . LEU A 1 122 ? 0.108 4.595 -13.412 1.00 87.00 122 LEU A CA 1
ATOM 969 C C . LEU A 1 122 ? 0.412 4.371 -14.895 1.00 87.00 122 LEU A C 1
ATOM 971 O O . LEU A 1 122 ? 0.216 5.295 -15.687 1.00 87.00 122 LEU A O 1
ATOM 975 N N . SER A 1 123 ? 0.896 3.189 -15.287 1.00 87.62 123 SER A N 1
ATOM 976 C CA . SER A 1 123 ? 1.211 2.914 -16.695 1.00 87.62 123 SER A CA 1
ATOM 977 C C . SER A 1 123 ? -0.049 2.965 -17.561 1.00 87.62 123 SER A C 1
ATOM 979 O O . SER A 1 123 ? -0.086 3.698 -18.547 1.00 87.62 123 SER A O 1
ATOM 981 N N . LYS A 1 124 ? -1.132 2.314 -17.122 1.00 85.50 124 LYS A N 1
ATOM 982 C CA . LYS A 1 124 ? -2.426 2.328 -17.827 1.00 85.50 124 LYS A CA 1
ATOM 983 C C . LYS A 1 124 ? -3.072 3.713 -17.850 1.00 85.50 124 LYS A C 1
ATOM 985 O O . LYS A 1 124 ? -3.666 4.107 -18.853 1.00 85.50 124 LYS A O 1
ATOM 990 N N . GLY A 1 125 ? -2.935 4.475 -16.764 1.00 73.31 125 GLY A N 1
ATOM 991 C CA . GLY A 1 125 ? -3.405 5.858 -16.698 1.00 73.31 125 GLY A CA 1
ATOM 992 C C . GLY A 1 125 ? -2.690 6.765 -17.703 1.00 73.31 125 GLY A C 1
ATOM 993 O O . GLY A 1 125 ? -3.333 7.593 -18.345 1.00 73.31 125 GLY A O 1
ATOM 994 N N . ARG A 1 126 ? -1.382 6.573 -17.902 1.00 59.12 126 ARG A N 1
ATOM 995 C CA . ARG A 1 126 ? -0.591 7.329 -18.884 1.00 59.12 126 ARG A CA 1
ATOM 996 C C . ARG A 1 126 ? -0.902 6.923 -20.325 1.00 59.12 126 ARG A C 1
ATOM 998 O O . ARG A 1 126 ? -1.081 7.815 -21.150 1.00 59.12 126 ARG A O 1
ATOM 1005 N N . ASP A 1 127 ? -1.061 5.636 -20.617 1.00 51.47 127 ASP A N 1
ATOM 1006 C CA . ASP A 1 127 ? -1.399 5.162 -21.972 1.00 51.47 127 ASP A CA 1
ATOM 1007 C C . ASP A 1 127 ? -2.793 5.623 -22.428 1.00 51.47 127 ASP A C 1
ATOM 1009 O O . ASP A 1 127 ? -3.018 5.903 -23.603 1.00 51.47 127 ASP A O 1
ATOM 1013 N N . SER A 1 128 ? -3.725 5.832 -21.493 1.00 46.16 128 SER A N 1
ATOM 1014 C CA . SER A 1 128 ? -5.042 6.405 -21.809 1.00 46.16 128 SER A CA 1
ATOM 1015 C C . SER A 1 128 ? -5.011 7.877 -22.265 1.00 46.16 128 SER A C 1
ATOM 1017 O O . SER A 1 128 ? -6.048 8.419 -22.651 1.00 46.16 128 SER A O 1
ATOM 1019 N N . THR A 1 129 ? -3.844 8.538 -22.228 1.00 49.12 129 THR A N 1
ATOM 1020 C CA . THR A 1 129 ? -3.668 9.923 -22.704 1.00 49.12 129 THR A CA 1
ATOM 1021 C C . THR A 1 129 ? -3.126 10.029 -24.133 1.00 49.12 129 THR A C 1
ATOM 1023 O O . THR A 1 129 ? -3.168 11.120 -24.697 1.00 49.12 129 THR A O 1
ATOM 1026 N N . SER A 1 130 ? -2.679 8.928 -24.755 1.00 43.56 130 SER A N 1
ATOM 1027 C CA . SER A 1 130 ? -2.185 8.931 -26.145 1.00 43.56 130 SER A CA 1
ATOM 1028 C C . SER A 1 130 ? -3.237 8.602 -27.214 1.00 43.56 130 SER A C 1
ATOM 1030 O O . SER A 1 130 ? -2.962 8.835 -28.386 1.00 43.56 130 SER A O 1
ATOM 1032 N N . ASP A 1 131 ? -4.443 8.155 -26.834 1.00 46.69 131 ASP A N 1
ATOM 1033 C CA . ASP A 1 131 ? -5.500 7.722 -27.775 1.00 46.69 131 ASP A CA 1
ATOM 1034 C C . ASP A 1 131 ? -6.828 8.509 -27.686 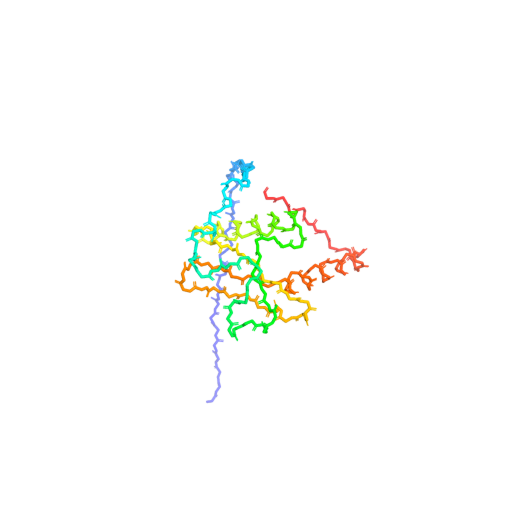1.00 46.69 131 ASP A C 1
ATOM 1036 O O . ASP A 1 131 ? -7.820 8.124 -28.302 1.00 46.69 131 ASP A O 1
ATOM 1040 N N . ASP A 1 132 ? -6.886 9.640 -26.973 1.00 47.44 132 ASP A N 1
ATOM 1041 C CA . ASP A 1 132 ? -8.141 10.397 -26.775 1.00 47.44 132 ASP A CA 1
ATOM 1042 C C . ASP A 1 132 ? -8.102 11.794 -27.425 1.00 47.44 132 ASP A C 1
ATOM 1044 O O . ASP A 1 132 ? -8.387 12.812 -26.799 1.00 47.44 132 ASP A O 1
ATOM 1048 N N . SER A 1 133 ? -7.738 11.858 -28.713 1.00 44.19 133 SER A N 1
ATOM 1049 C CA . SER A 1 133 ? -7.988 13.045 -29.559 1.00 44.19 133 SER A CA 1
ATOM 1050 C C . SER A 1 133 ? -9.312 12.963 -30.336 1.00 44.19 133 SER A C 1
ATOM 1052 O O . SER A 1 133 ? -9.584 13.800 -31.196 1.00 44.19 133 SER A O 1
ATOM 1054 N N . SER A 1 134 ? -10.188 12.003 -30.010 1.00 46.69 134 SER A N 1
ATOM 1055 C CA . SER A 1 134 ? -11.513 11.883 -30.622 1.00 46.69 134 SER A CA 1
ATOM 1056 C C . SER A 1 134 ? -12.638 11.837 -29.583 1.00 46.69 134 SER A C 1
ATOM 1058 O O . SER A 1 134 ? -13.190 10.797 -29.243 1.00 46.69 134 SER A O 1
ATOM 1060 N N . SER A 1 135 ? -13.088 13.032 -29.200 1.00 49.47 135 SER A N 1
ATOM 1061 C CA . SER A 1 135 ? -14.504 13.325 -28.925 1.00 49.47 135 SER A CA 1
ATOM 1062 C C . SER A 1 135 ? -15.199 12.630 -27.745 1.00 49.47 135 SER A C 1
ATOM 1064 O O . SER A 1 135 ? -16.386 12.310 -27.820 1.00 49.47 135 SER A O 1
ATOM 1066 N N . ARG A 1 136 ? -14.550 12.532 -26.586 1.00 45.09 136 ARG A N 1
ATOM 1067 C CA . ARG A 1 136 ? -15.307 12.565 -25.327 1.00 45.09 136 ARG A CA 1
ATOM 1068 C C . ARG A 1 136 ? -15.002 13.858 -24.602 1.00 45.09 136 ARG A C 1
ATOM 1070 O O . ARG A 1 136 ? -13.921 14.044 -24.060 1.00 45.09 136 ARG A O 1
ATOM 1077 N N . SER A 1 137 ? -15.984 14.761 -24.635 1.00 47.62 137 SER A N 1
ATOM 1078 C CA . SER A 1 137 ? -16.105 15.868 -23.693 1.00 47.62 137 SER A CA 1
ATOM 1079 C C . SER A 1 137 ? -16.012 15.274 -22.288 1.00 47.62 137 SER A C 1
ATOM 1081 O O . SER A 1 137 ? -16.984 14.759 -21.740 1.00 47.62 137 SER A O 1
ATOM 1083 N N . ARG A 1 138 ? -14.793 15.233 -21.749 1.00 51.09 138 ARG A N 1
ATOM 1084 C CA . ARG A 1 138 ? -14.564 14.954 -20.343 1.00 51.09 138 ARG A CA 1
ATOM 1085 C C . ARG A 1 138 ? -15.043 16.205 -19.635 1.00 51.09 138 ARG A C 1
ATOM 1087 O O . ARG A 1 138 ? -14.385 17.242 -19.698 1.00 51.09 138 ARG A O 1
ATOM 1094 N N . ALA A 1 139 ? -16.229 16.116 -19.040 1.00 44.06 139 ALA A N 1
ATOM 1095 C CA . ALA A 1 139 ? -16.636 17.084 -18.043 1.00 44.06 139 ALA A CA 1
ATOM 1096 C C . ALA A 1 139 ? -15.490 17.196 -17.022 1.00 44.06 139 ALA A C 1
ATOM 1098 O O . ALA A 1 139 ? -14.923 16.162 -16.641 1.00 44.06 139 ALA A O 1
ATOM 1099 N N . PRO A 1 140 ? -15.088 18.418 -16.642 1.00 41.94 140 PRO A N 1
ATOM 1100 C CA . PRO A 1 140 ? -14.087 18.589 -15.607 1.00 41.94 140 PRO A CA 1
ATOM 1101 C C . PRO A 1 140 ? -14.586 17.857 -14.363 1.00 41.94 140 PRO A C 1
ATOM 1103 O O . PRO A 1 140 ? -15.726 18.045 -13.941 1.00 41.94 140 PRO A O 1
ATOM 1106 N N . ILE A 1 141 ? -13.746 16.987 -13.802 1.00 45.38 141 ILE A N 1
ATOM 1107 C CA . ILE A 1 141 ? -13.977 16.483 -12.452 1.00 45.38 141 ILE A CA 1
ATOM 1108 C C . ILE A 1 141 ? -13.646 17.653 -11.532 1.00 45.38 141 ILE A C 1
ATOM 1110 O O . ILE A 1 141 ? -12.514 17.812 -11.079 1.00 45.38 141 ILE A O 1
ATOM 1114 N N . THR A 1 142 ? -14.639 18.511 -11.352 1.00 37.81 142 THR A N 1
ATOM 1115 C CA . THR A 1 142 ? -14.726 19.452 -10.249 1.00 37.81 142 THR A CA 1
ATOM 1116 C C . THR A 1 142 ? -15.460 18.701 -9.144 1.00 37.81 142 THR A C 1
ATOM 1118 O O . THR A 1 142 ? -16.560 18.199 -9.382 1.00 37.81 142 THR A O 1
ATOM 1121 N N . ILE A 1 143 ? -14.803 18.528 -7.997 1.00 44.47 143 ILE A N 1
ATOM 1122 C CA . ILE A 1 143 ? -15.475 18.146 -6.748 1.00 44.47 143 ILE A CA 1
ATOM 1123 C C . ILE A 1 143 ? -15.970 19.440 -6.120 1.00 44.47 143 ILE A C 1
ATOM 1125 O O . ILE A 1 143 ? -15.159 20.394 -6.122 1.00 44.47 143 ILE A O 1
#

Sequence (143 aa):
MFTGLLAMATFFSCSNEEEDMVVEENNVSADKLYDIHSFNDGLKDCSYIDNNWGQNAYYDYTMVNQTQTNFLFNQNTKIASVFNISTVPTAFVHDNSGSTYNAISYGQGYILFGEDIYREALSKGRDSTSDDSSSRSRAPITI